Protein AF-A0A7C9DCI0-F1 (afdb_monomer_lite)

Organism: Opuntia streptacantha (NCBI:txid393608)

Structure (mmCIF, N/CA/C/O backbone):
data_AF-A0A7C9DCI0-F1
#
_entry.id   AF-A0A7C9DCI0-F1
#
loop_
_atom_site.group_PDB
_atom_site.id
_atom_site.type_symbol
_atom_site.label_atom_id
_atom_site.label_alt_id
_atom_site.label_comp_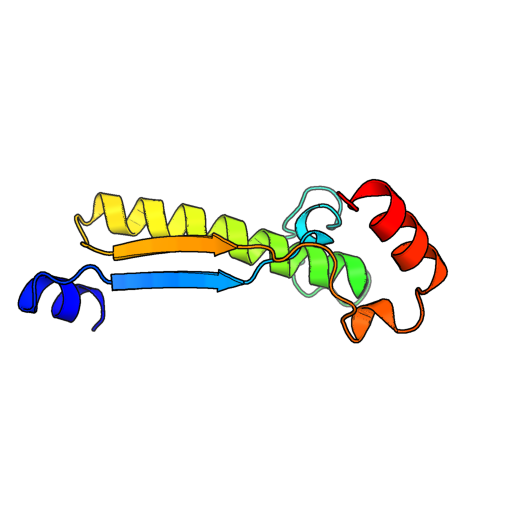id
_atom_site.label_asym_id
_atom_site.label_entity_id
_atom_site.label_seq_id
_atom_site.pdbx_PDB_ins_code
_atom_site.Cartn_x
_atom_site.Cartn_y
_atom_site.Cartn_z
_atom_site.occupancy
_atom_site.B_iso_or_equiv
_atom_site.auth_seq_id
_atom_site.auth_comp_id
_atom_site.auth_asym_id
_atom_site.auth_atom_id
_atom_site.pdbx_PDB_model_num
ATOM 1 N N . LYS A 1 1 ? -7.239 -7.821 18.158 1.00 87.50 1 LYS A N 1
ATOM 2 C CA . LYS A 1 1 ? -6.902 -6.516 18.783 1.00 87.50 1 LYS A CA 1
ATOM 3 C C . LYS A 1 1 ? -7.620 -5.327 18.138 1.00 87.50 1 LYS A C 1
ATOM 5 O O . LYS A 1 1 ? -8.660 -4.974 18.658 1.00 87.50 1 LYS A O 1
ATOM 10 N N . MET A 1 2 ? -7.189 -4.741 17.005 1.00 96.19 2 MET A N 1
ATOM 11 C CA . MET A 1 2 ? -7.826 -3.497 16.493 1.00 96.19 2 MET A CA 1
ATOM 12 C C . MET A 1 2 ? -9.346 -3.620 16.250 1.00 96.19 2 MET A C 1
ATOM 14 O O . MET A 1 2 ? -10.095 -2.750 16.678 1.00 96.19 2 MET A O 1
ATOM 18 N N . LYS A 1 3 ? -9.810 -4.728 15.648 1.00 96.81 3 LYS A N 1
ATOM 19 C CA . LYS A 1 3 ? -11.249 -5.007 15.454 1.00 96.81 3 LYS A CA 1
ATOM 20 C C . LYS A 1 3 ? -12.031 -5.085 16.770 1.00 96.81 3 LYS A C 1
ATOM 22 O O . LYS A 1 3 ? -13.127 -4.549 16.864 1.00 96.81 3 LYS A O 1
ATOM 27 N N . GLU A 1 4 ? -11.466 -5.746 17.778 1.00 97.50 4 GLU A N 1
ATOM 28 C CA . GLU A 1 4 ? -12.093 -5.889 19.099 1.00 97.50 4 GLU A CA 1
ATOM 29 C C . GLU A 1 4 ? -12.162 -4.541 19.812 1.00 97.50 4 GLU A C 1
ATOM 31 O O . GLU A 1 4 ? -13.210 -4.191 20.336 1.00 97.50 4 GLU A O 1
ATOM 36 N N . THR A 1 5 ? -11.075 -3.764 19.777 1.00 97.75 5 THR A N 1
ATOM 37 C CA . THR A 1 5 ? -11.026 -2.426 20.373 1.00 97.75 5 THR A CA 1
ATOM 38 C C . THR A 1 5 ? -12.050 -1.503 19.725 1.00 97.75 5 THR A C 1
ATOM 40 O O . THR A 1 5 ? -12.849 -0.918 20.444 1.00 97.75 5 THR A 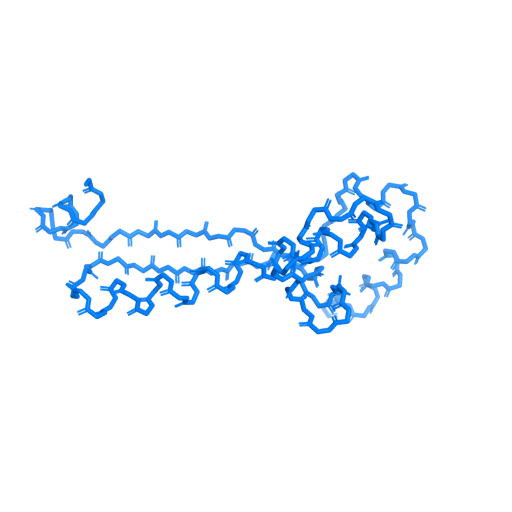O 1
ATOM 43 N N . ALA A 1 6 ? -12.091 -1.431 18.390 1.00 97.94 6 ALA A N 1
ATOM 44 C CA . ALA A 1 6 ? -13.055 -0.592 17.675 1.00 97.94 6 ALA A CA 1
ATOM 45 C C . ALA A 1 6 ? -14.511 -0.993 17.969 1.00 97.94 6 ALA A C 1
ATOM 47 O O . ALA A 1 6 ? -15.385 -0.137 18.090 1.00 97.94 6 ALA A O 1
ATOM 48 N N . LYS A 1 7 ? -14.775 -2.298 18.135 1.00 97.31 7 LYS A N 1
ATOM 49 C CA . LYS A 1 7 ? -16.093 -2.807 18.535 1.00 97.31 7 LYS A CA 1
ATOM 50 C C . LYS A 1 7 ? -16.441 -2.450 19.984 1.00 97.31 7 LYS A C 1
ATOM 52 O O . LYS A 1 7 ? -17.577 -2.079 20.248 1.00 97.31 7 LYS A O 1
ATOM 57 N N . ALA A 1 8 ? -15.494 -2.585 20.911 1.00 98.06 8 ALA A N 1
ATOM 58 C CA . ALA A 1 8 ? -15.723 -2.359 22.337 1.00 98.06 8 ALA A CA 1
ATOM 59 C C . ALA A 1 8 ? -15.880 -0.873 22.688 1.00 98.06 8 ALA A C 1
ATOM 61 O O . ALA A 1 8 ? -16.661 -0.539 23.572 1.00 98.06 8 ALA A O 1
ATOM 62 N N . THR A 1 9 ? -15.147 0.015 22.012 1.00 97.81 9 THR A N 1
ATOM 63 C CA . THR A 1 9 ? -15.166 1.457 22.302 1.00 97.81 9 THR A CA 1
ATOM 64 C C . THR A 1 9 ? -16.132 2.244 21.419 1.00 97.81 9 THR A C 1
ATOM 66 O O . THR A 1 9 ? -16.441 3.387 21.740 1.00 97.81 9 THR A O 1
ATOM 69 N N . GLY A 1 10 ? -16.565 1.685 20.284 1.00 96.88 10 GLY A N 1
ATOM 70 C CA . GLY A 1 10 ? -17.327 2.409 19.260 1.00 96.88 10 GLY A CA 1
ATOM 71 C C . GLY A 1 10 ? -16.497 3.419 18.452 1.00 96.88 10 GLY A C 1
ATOM 72 O O . GLY A 1 10 ? -17.028 4.058 17.547 1.00 96.88 10 GLY A O 1
ATOM 73 N N . ILE A 1 11 ? -15.197 3.555 18.736 1.00 97.94 11 ILE A N 1
ATOM 74 C CA . ILE A 1 11 ? -14.291 4.475 18.038 1.00 97.94 11 ILE A CA 1
ATOM 75 C C . ILE A 1 11 ? -13.731 3.786 16.787 1.00 97.94 11 ILE A C 1
ATOM 77 O O . ILE A 1 11 ? -13.221 2.668 16.861 1.00 97.94 11 ILE A O 1
ATOM 81 N N . GLU A 1 12 ? -13.791 4.465 15.640 1.00 97.88 12 GLU A N 1
ATOM 82 C CA . GLU A 1 12 ? -13.249 3.958 14.373 1.00 97.88 12 GLU A CA 1
ATOM 83 C C . GLU A 1 12 ? -11.721 3.789 14.437 1.00 97.88 12 GLU A C 1
ATOM 85 O O . GLU A 1 12 ? -10.982 4.726 14.751 1.00 97.88 12 GLU A O 1
ATOM 90 N N . GLY A 1 13 ? -11.232 2.596 14.090 1.00 98.12 13 GLY A N 1
ATOM 91 C CA . GLY A 1 13 ? -9.804 2.355 13.892 1.00 98.12 13 GLY A CA 1
ATOM 92 C C . GLY A 1 13 ? -9.328 2.859 12.528 1.00 98.12 13 GLY A C 1
ATOM 93 O O . GLY A 1 13 ? -10.049 2.767 11.540 1.00 98.12 13 GLY A O 1
ATOM 94 N N . ARG A 1 14 ? -8.087 3.346 12.432 1.00 98.12 14 ARG A N 1
ATOM 95 C CA . ARG A 1 14 ? -7.516 3.802 11.153 1.00 98.12 14 ARG A CA 1
ATOM 96 C C . ARG A 1 14 ? -6.164 3.167 10.887 1.00 98.12 14 ARG A C 1
ATOM 98 O O . ARG A 1 14 ? -5.292 3.162 11.752 1.00 98.12 14 ARG A O 1
ATOM 105 N N . ILE A 1 15 ? -5.985 2.670 9.669 1.00 98.38 15 ILE A N 1
ATOM 106 C CA . ILE A 1 15 ? -4.711 2.171 9.152 1.00 98.38 15 ILE A CA 1
ATOM 107 C C . ILE A 1 15 ? -4.299 3.063 7.981 1.00 98.38 15 ILE A C 1
ATOM 109 O O . ILE A 1 15 ? -5.067 3.261 7.038 1.00 98.38 15 ILE A O 1
ATOM 113 N N . VAL A 1 16 ? -3.079 3.598 8.034 1.00 98.12 16 VAL A N 1
ATOM 114 C CA . VAL A 1 16 ? -2.538 4.475 6.989 1.00 98.12 16 VAL A CA 1
ATOM 115 C C . VAL A 1 16 ? -1.239 3.891 6.450 1.00 98.12 16 VAL A C 1
ATOM 117 O O . VAL A 1 16 ? -0.237 3.808 7.157 1.00 98.12 16 VAL A O 1
ATOM 120 N N . ASN A 1 17 ? -1.253 3.520 5.173 1.00 98.25 17 ASN A N 1
ATOM 121 C CA . ASN A 1 17 ? -0.088 3.030 4.453 1.00 98.25 17 ASN A CA 1
ATOM 122 C C . ASN A 1 17 ? 0.615 4.180 3.720 1.00 98.25 17 ASN A C 1
ATOM 124 O O . ASN A 1 17 ? 0.036 4.826 2.847 1.00 98.25 17 ASN A O 1
ATOM 128 N N . LEU A 1 18 ? 1.898 4.396 4.008 1.00 95.75 18 LEU A N 1
ATOM 129 C CA . LEU A 1 18 ? 2.688 5.420 3.324 1.00 95.75 18 LEU A CA 1
ATOM 130 C C . LEU A 1 18 ? 3.237 4.908 1.981 1.00 95.75 18 LEU A C 1
ATOM 132 O O . LEU A 1 18 ? 4.202 4.136 1.918 1.00 95.75 18 LEU A O 1
ATOM 136 N N . SER A 1 19 ? 2.638 5.370 0.889 1.00 94.62 19 SER A N 1
ATOM 137 C CA . SER A 1 19 ? 3.096 5.169 -0.485 1.00 94.62 19 SER A CA 1
ATOM 138 C C . SER A 1 19 ? 4.011 6.323 -0.953 1.00 94.62 19 SER A C 1
ATOM 140 O O . SER A 1 19 ? 4.630 7.017 -0.149 1.00 94.62 19 SER A O 1
ATOM 142 N N . SER A 1 20 ? 4.216 6.452 -2.261 1.00 90.75 20 SER A N 1
ATOM 143 C CA . SER A 1 20 ? 5.051 7.454 -2.932 1.00 90.75 20 SER A CA 1
ATOM 144 C C . SER A 1 20 ? 4.627 7.541 -4.394 1.00 90.75 20 SER A C 1
ATOM 146 O O . SER A 1 20 ? 4.167 6.541 -4.940 1.00 90.75 20 SER A O 1
ATOM 148 N N . ILE A 1 21 ? 4.864 8.671 -5.065 1.00 88.88 21 ILE A N 1
ATOM 149 C CA . ILE A 1 21 ? 4.694 8.797 -6.524 1.00 88.88 21 ILE A CA 1
ATOM 150 C C . ILE A 1 21 ? 5.506 7.751 -7.316 1.00 88.88 21 ILE A C 1
ATOM 152 O O . ILE A 1 21 ? 5.150 7.383 -8.432 1.00 88.88 21 ILE A O 1
ATOM 156 N N . ALA A 1 22 ? 6.554 7.187 -6.704 1.00 89.38 22 ALA A N 1
ATO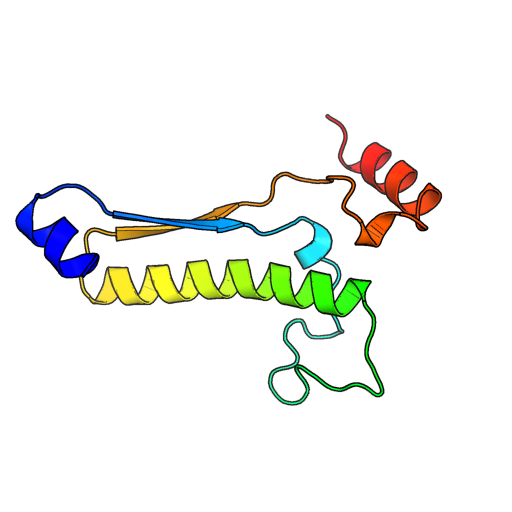M 157 C CA . ALA A 1 22 ? 7.322 6.081 -7.264 1.00 89.38 22 ALA A CA 1
ATOM 158 C C . ALA A 1 22 ? 6.475 4.836 -7.594 1.00 89.38 22 ALA A C 1
ATOM 160 O O . ALA A 1 22 ? 6.921 4.017 -8.389 1.00 89.38 22 ALA A O 1
ATOM 161 N N . HIS A 1 23 ? 5.260 4.690 -7.047 1.00 91.12 23 HIS A N 1
ATOM 162 C CA . HIS A 1 23 ? 4.351 3.592 -7.402 1.00 91.12 23 HIS A CA 1
ATOM 163 C C . HIS A 1 23 ? 3.978 3.548 -8.894 1.00 91.12 23 HIS A C 1
ATOM 165 O O . HIS A 1 23 ? 3.549 2.503 -9.367 1.00 91.12 23 HIS A O 1
ATOM 171 N N . LEU A 1 24 ? 4.154 4.654 -9.629 1.00 89.31 24 LEU A N 1
ATOM 172 C CA . LEU A 1 24 ? 3.979 4.716 -11.085 1.00 89.31 24 LEU A CA 1
ATOM 173 C C . LEU A 1 24 ? 5.178 4.139 -11.860 1.00 89.31 24 LEU A C 1
ATOM 175 O O . LEU A 1 24 ? 5.077 3.865 -13.050 1.00 89.31 24 LEU A O 1
ATOM 179 N N . HIS A 1 25 ? 6.319 3.950 -11.195 1.00 90.50 25 HIS A N 1
ATOM 180 C CA . HIS A 1 25 ? 7.585 3.528 -11.792 1.00 90.50 25 HIS A CA 1
ATOM 181 C C . HIS A 1 25 ? 7.985 2.142 -11.274 1.00 90.50 25 HIS A C 1
ATOM 183 O O . HIS A 1 25 ? 8.911 1.991 -10.475 1.00 90.50 25 HIS A O 1
ATOM 189 N N . THR A 1 26 ? 7.265 1.113 -11.716 1.00 93.12 26 THR A N 1
ATOM 190 C CA . THR A 1 26 ? 7.508 -0.284 -11.325 1.00 93.12 26 THR A CA 1
ATOM 191 C C . THR A 1 26 ? 8.199 -1.080 -12.432 1.00 93.12 26 THR A C 1
ATOM 193 O O . THR A 1 26 ? 8.558 -0.560 -13.489 1.00 93.12 26 THR A O 1
ATOM 196 N N . TYR A 1 27 ? 8.385 -2.380 -12.206 1.00 94.75 27 TYR A N 1
ATOM 197 C CA . TYR A 1 27 ? 8.632 -3.312 -13.302 1.00 94.75 27 TYR A CA 1
ATOM 198 C C . TYR A 1 27 ? 7.432 -3.363 -14.258 1.00 94.75 27 TYR A C 1
ATOM 200 O O . TYR A 1 27 ? 6.309 -3.010 -13.881 1.00 94.75 27 TYR A O 1
ATOM 208 N N . ASN A 1 28 ? 7.668 -3.831 -15.486 1.00 90.69 28 ASN A N 1
ATOM 209 C CA . ASN A 1 28 ? 6.598 -4.073 -16.452 1.00 90.69 28 ASN A CA 1
ATOM 210 C C . ASN A 1 28 ? 5.582 -5.053 -15.848 1.00 90.69 28 ASN A C 1
ATOM 212 O O . ASN A 1 28 ? 5.971 -6.084 -15.299 1.00 90.69 28 ASN A O 1
ATOM 216 N N . GLY A 1 29 ? 4.296 -4.711 -15.924 1.00 90.19 29 GLY A N 1
ATOM 217 C CA . GLY A 1 29 ? 3.220 -5.502 -15.318 1.00 90.19 29 GLY A CA 1
ATOM 218 C C . GLY A 1 29 ? 2.983 -5.253 -13.822 1.00 90.19 29 GLY A C 1
ATOM 219 O O . GLY A 1 29 ? 2.139 -5.919 -13.230 1.00 90.19 29 GLY A O 1
ATOM 220 N N . GLY A 1 30 ? 3.672 -4.294 -13.192 1.00 94.00 30 GLY A N 1
ATOM 221 C CA . GLY A 1 30 ? 3.404 -3.914 -11.803 1.00 94.00 30 GLY A CA 1
ATOM 222 C C . GLY A 1 30 ? 4.095 -4.826 -10.791 1.00 94.00 30 GLY A C 1
ATOM 223 O O . GLY A 1 30 ? 5.319 -4.792 -10.647 1.00 94.00 30 GLY A O 1
ATOM 224 N N . ILE A 1 31 ? 3.302 -5.607 -10.049 1.00 96.50 31 ILE A N 1
ATOM 225 C CA . ILE A 1 31 ? 3.803 -6.518 -9.013 1.00 96.50 31 ILE A CA 1
ATOM 226 C C . ILE A 1 31 ? 4.292 -7.824 -9.644 1.00 96.50 31 ILE A C 1
ATOM 228 O O . ILE A 1 31 ? 3.513 -8.605 -10.189 1.00 96.50 31 ILE A O 1
ATOM 232 N N . ARG A 1 32 ? 5.583 -8.121 -9.489 1.00 95.62 32 ARG A N 1
ATOM 233 C CA . ARG A 1 32 ? 6.182 -9.394 -9.909 1.00 95.62 32 ARG A CA 1
ATOM 234 C C . ARG A 1 32 ? 5.968 -10.487 -8.860 1.00 95.62 32 ARG A C 1
ATOM 236 O O . ARG A 1 32 ? 6.918 -10.884 -8.196 1.00 95.62 32 ARG A O 1
ATOM 243 N N . PHE A 1 33 ? 4.745 -10.997 -8.712 1.00 94.62 33 PHE A N 1
ATOM 244 C CA . PHE A 1 33 ? 4.407 -11.982 -7.666 1.00 94.62 33 PHE A CA 1
ATOM 245 C C . PHE A 1 33 ? 5.324 -13.217 -7.636 1.00 94.62 33 PHE A C 1
ATOM 247 O O . PHE A 1 33 ? 5.737 -13.638 -6.561 1.00 94.62 33 PHE A O 1
ATOM 254 N N . TYR A 1 34 ? 5.696 -13.754 -8.800 1.00 94.62 34 TYR A N 1
ATOM 255 C CA . TYR A 1 34 ? 6.550 -14.945 -8.894 1.00 94.62 34 TYR A CA 1
ATOM 256 C C . TYR A 1 34 ? 8.046 -14.652 -8.720 1.00 94.62 34 TYR A C 1
ATOM 258 O O . TYR A 1 34 ? 8.810 -15.547 -8.389 1.00 94.62 34 TYR A O 1
ATOM 266 N N . ASN A 1 35 ? 8.459 -13.396 -8.916 1.00 92.50 35 ASN A N 1
ATOM 267 C CA . ASN A 1 35 ? 9.864 -12.986 -8.985 1.00 92.50 35 ASN A CA 1
ATOM 268 C C . ASN A 1 35 ? 10.131 -11.755 -8.102 1.00 92.50 35 ASN A C 1
ATOM 270 O O . ASN A 1 35 ? 10.885 -10.858 -8.481 1.00 92.50 35 ASN A O 1
ATOM 274 N N . ILE A 1 36 ? 9.469 -11.674 -6.942 1.00 91.06 36 ILE A N 1
ATOM 275 C CA . ILE A 1 36 ? 9.390 -10.441 -6.141 1.00 91.06 36 ILE A CA 1
ATOM 276 C C . ILE A 1 36 ? 10.758 -9.968 -5.620 1.00 91.06 36 ILE A C 1
ATOM 278 O O . ILE A 1 36 ? 10.974 -8.765 -5.497 1.00 91.06 36 ILE A O 1
ATOM 282 N N . ASN A 1 37 ? 11.677 -10.913 -5.386 1.00 90.00 37 ASN A N 1
ATOM 283 C CA . ASN A 1 37 ? 13.028 -10.699 -4.853 1.00 90.00 37 ASN A CA 1
ATOM 284 C C . ASN A 1 37 ? 14.125 -11.218 -5.801 1.00 90.00 37 ASN A C 1
ATOM 286 O O . ASN A 1 37 ? 15.204 -11.610 -5.354 1.00 90.00 37 ASN A O 1
ATOM 290 N N . ASP A 1 38 ? 13.847 -11.271 -7.105 1.00 93.25 38 ASP A N 1
ATOM 291 C CA . ASP A 1 38 ? 14.834 -11.696 -8.096 1.00 93.25 38 ASP A CA 1
ATOM 292 C C . ASP A 1 38 ? 16.025 -10.722 -8.135 1.00 93.25 38 ASP A C 1
ATOM 294 O O . ASP A 1 38 ? 15.892 -9.555 -8.514 1.00 93.25 38 ASP A O 1
ATOM 298 N N . LYS A 1 39 ? 17.200 -11.220 -7.735 1.00 92.81 39 LYS A N 1
ATOM 299 C CA . LYS A 1 39 ? 18.441 -10.441 -7.669 1.00 92.81 39 LYS A CA 1
ATOM 300 C C . LYS A 1 39 ? 19.014 -10.132 -9.051 1.00 92.81 39 LYS A C 1
ATOM 302 O O . LYS A 1 39 ? 19.650 -9.096 -9.206 1.00 92.81 39 LYS A O 1
ATOM 307 N N . ALA A 1 40 ? 18.796 -10.999 -10.042 1.00 93.00 40 ALA A N 1
ATOM 308 C CA . ALA A 1 40 ? 19.399 -10.858 -11.367 1.00 93.00 40 ALA A CA 1
ATOM 309 C C . ALA A 1 40 ? 18.794 -9.691 -12.162 1.00 93.00 40 ALA A C 1
ATOM 311 O O . ALA A 1 40 ? 19.467 -9.071 -12.978 1.00 93.00 40 ALA A O 1
ATOM 312 N N . SER A 1 41 ? 17.528 -9.367 -11.900 1.00 90.06 41 SER A N 1
ATOM 313 C CA . SER A 1 41 ? 16.802 -8.276 -12.560 1.00 90.06 41 SER A CA 1
ATOM 314 C C . SER A 1 41 ? 16.496 -7.105 -11.622 1.00 90.06 41 SER A C 1
ATOM 316 O O . SER A 1 41 ? 15.627 -6.279 -11.916 1.00 90.06 41 SER A O 1
ATOM 318 N N . TYR A 1 42 ? 17.190 -7.033 -10.483 1.00 93.31 42 TYR A N 1
ATOM 319 C CA . TYR A 1 42 ? 16.962 -6.007 -9.478 1.00 93.31 42 TYR A CA 1
ATOM 320 C C . TYR A 1 42 ? 17.317 -4.615 -10.009 1.00 93.31 42 TYR A C 1
ATOM 322 O O . TYR A 1 42 ? 18.433 -4.347 -10.449 1.00 93.31 42 TYR A O 1
ATOM 330 N N . SER A 1 43 ? 16.362 -3.700 -9.897 1.00 91.62 43 SER A N 1
ATOM 331 C CA . SER A 1 43 ? 16.586 -2.264 -9.997 1.00 91.62 43 SER A CA 1
ATOM 332 C C . SER A 1 43 ? 16.058 -1.624 -8.724 1.00 91.62 43 SER A C 1
ATOM 334 O O . SER A 1 43 ? 14.883 -1.774 -8.399 1.00 91.62 43 SER A O 1
ATOM 336 N N . ASP A 1 44 ? 16.913 -0.884 -8.029 1.00 89.88 44 ASP A N 1
ATOM 337 C CA . ASP A 1 44 ? 16.591 -0.139 -6.810 1.00 89.88 44 ASP A CA 1
ATOM 338 C C . ASP A 1 44 ? 15.333 0.735 -6.958 1.00 89.88 44 ASP A C 1
ATOM 340 O O . ASP A 1 44 ? 14.406 0.643 -6.151 1.00 89.88 44 ASP A O 1
ATOM 344 N N . LYS A 1 45 ? 15.246 1.517 -8.039 1.00 88.19 45 LYS A N 1
ATOM 345 C CA . LYS A 1 45 ? 14.109 2.399 -8.328 1.00 88.19 45 LYS A CA 1
ATOM 346 C C . LYS A 1 45 ? 12.832 1.612 -8.603 1.00 88.19 45 LYS A C 1
ATOM 348 O O . LYS A 1 45 ? 11.794 1.927 -8.026 1.00 88.19 45 LYS A O 1
ATOM 353 N N . LYS A 1 46 ? 12.900 0.570 -9.444 1.00 92.62 46 LYS A N 1
ATOM 354 C CA . LYS A 1 46 ? 11.724 -0.249 -9.793 1.00 92.62 46 LYS A CA 1
ATOM 355 C C . LYS A 1 46 ? 11.246 -1.097 -8.618 1.00 92.62 46 LYS A C 1
ATOM 357 O O . LYS A 1 46 ? 10.042 -1.232 -8.419 1.00 92.62 46 LYS A O 1
ATOM 362 N N . ALA A 1 47 ? 12.166 -1.641 -7.824 1.00 93.62 47 ALA A N 1
ATOM 363 C CA . ALA A 1 47 ? 11.855 -2.382 -6.607 1.00 93.62 47 ALA A CA 1
ATOM 364 C C . ALA A 1 47 ? 11.195 -1.473 -5.563 1.00 93.62 47 ALA A C 1
ATOM 366 O O . ALA A 1 47 ? 10.169 -1.837 -4.985 1.00 93.62 47 ALA A O 1
ATOM 367 N N . TYR A 1 48 ? 11.717 -0.256 -5.384 1.00 92.69 48 TYR A N 1
ATOM 368 C CA . TYR A 1 48 ? 11.081 0.748 -4.540 1.00 92.69 48 TYR A CA 1
ATOM 369 C C . TYR A 1 48 ? 9.683 1.113 -5.048 1.00 92.69 48 TYR A C 1
ATOM 371 O O . TYR A 1 48 ? 8.727 1.046 -4.275 1.00 92.69 48 TYR A O 1
ATOM 379 N N . GLY A 1 49 ? 9.527 1.414 -6.340 1.00 93.19 49 GLY A N 1
ATOM 380 C CA . GLY A 1 49 ? 8.222 1.682 -6.941 1.00 93.19 49 GLY A CA 1
ATOM 381 C C . GLY A 1 49 ? 7.234 0.534 -6.733 1.00 93.19 49 GLY A C 1
ATOM 382 O O . GLY A 1 49 ? 6.115 0.758 -6.277 1.00 93.19 49 GLY A O 1
ATOM 383 N N . GLN A 1 50 ? 7.671 -0.712 -6.942 1.00 96.12 50 GLN A N 1
ATOM 384 C CA . GLN A 1 50 ? 6.869 -1.911 -6.684 1.00 96.12 50 GLN A CA 1
ATOM 385 C C . GLN A 1 50 ? 6.418 -1.995 -5.217 1.00 96.12 50 GLN A C 1
ATOM 387 O O . GLN A 1 50 ? 5.251 -2.278 -4.958 1.00 96.12 50 GLN A O 1
ATOM 392 N N . SER A 1 51 ? 7.297 -1.700 -4.250 1.00 95.56 51 SER A N 1
A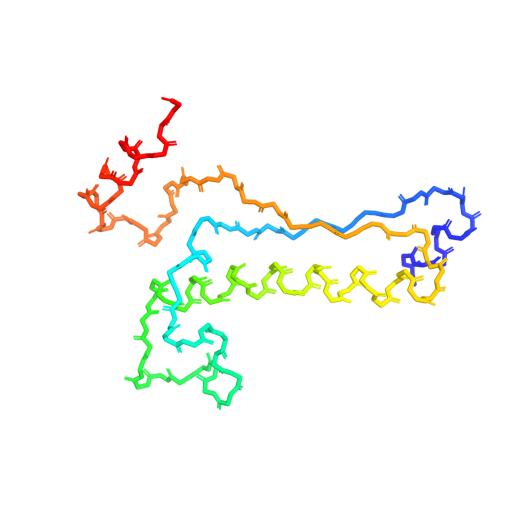TOM 393 C CA . SER A 1 51 ? 6.923 -1.668 -2.824 1.00 95.56 51 SER A CA 1
ATOM 394 C C . SER A 1 51 ? 5.853 -0.611 -2.519 1.00 95.56 51 SER A C 1
ATOM 396 O O . SER A 1 51 ? 4.952 -0.828 -1.710 1.00 95.56 51 SER A O 1
ATOM 398 N N . LYS A 1 52 ? 5.905 0.534 -3.209 1.00 95.94 52 LYS A N 1
ATOM 399 C CA . LYS A 1 52 ? 4.960 1.640 -3.024 1.00 95.94 52 LYS A CA 1
ATOM 400 C C . LYS A 1 52 ? 3.622 1.365 -3.704 1.00 95.94 52 LYS A C 1
ATOM 402 O O . LYS A 1 52 ? 2.585 1.706 -3.133 1.00 95.94 52 LYS A O 1
ATOM 407 N N . LEU A 1 53 ? 3.630 0.661 -4.834 1.00 96.19 53 LEU A N 1
ATOM 408 C CA . LEU A 1 53 ? 2.429 0.083 -5.434 1.00 96.19 53 LEU A CA 1
ATOM 409 C C . LEU A 1 53 ? 1.799 -0.970 -4.511 1.00 96.19 53 LEU A C 1
ATOM 411 O O . LEU A 1 53 ? 0.591 -0.940 -4.280 1.00 96.19 53 LEU A O 1
ATOM 415 N N . ALA A 1 54 ? 2.608 -1.847 -3.914 1.00 97.62 54 ALA A N 1
ATOM 416 C CA . ALA A 1 54 ? 2.127 -2.860 -2.977 1.00 97.62 54 ALA A CA 1
ATOM 417 C C . ALA A 1 54 ? 1.420 -2.236 -1.762 1.00 97.62 54 ALA A C 1
ATOM 419 O O . ALA A 1 54 ? 0.372 -2.730 -1.358 1.00 97.62 54 ALA A O 1
ATOM 420 N N . ASN A 1 55 ? 1.912 -1.110 -1.235 1.00 98.19 55 ASN A N 1
ATOM 421 C CA . ASN A 1 55 ? 1.239 -0.386 -0.150 1.00 98.19 55 ASN A CA 1
ATOM 422 C C . ASN A 1 55 ? -0.182 0.076 -0.518 1.00 98.19 55 ASN A C 1
ATOM 424 O O . ASN A 1 55 ? -1.068 0.011 0.339 1.00 98.19 55 ASN A O 1
ATOM 428 N N . ILE A 1 56 ? -0.401 0.516 -1.765 1.00 98.00 56 ILE A N 1
ATOM 429 C CA . ILE A 1 56 ? -1.717 0.942 -2.275 1.00 98.00 56 ILE A CA 1
ATOM 430 C C . ILE A 1 56 ? -2.637 -0.271 -2.425 1.00 98.00 56 ILE A C 1
ATOM 432 O O . ILE A 1 56 ? -3.746 -0.280 -1.893 1.00 98.00 56 ILE A O 1
ATOM 436 N N . LEU A 1 57 ? -2.159 -1.323 -3.095 1.00 98.12 57 LEU A N 1
ATOM 437 C CA . LEU A 1 57 ? -2.933 -2.548 -3.308 1.00 98.12 57 LEU A CA 1
ATOM 438 C C . LEU A 1 57 ? -3.311 -3.217 -1.982 1.00 98.12 57 LEU A C 1
ATOM 440 O O . LEU A 1 57 ? -4.449 -3.650 -1.810 1.00 98.12 57 LEU A O 1
ATOM 444 N N . HIS A 1 58 ? -2.384 -3.238 -1.023 1.00 98.50 58 HIS A N 1
ATOM 445 C CA . HIS A 1 58 ? -2.630 -3.738 0.323 1.00 98.50 58 HIS A CA 1
ATOM 446 C C . HIS A 1 58 ? -3.714 -2.930 1.039 1.00 98.50 58 HIS A C 1
ATOM 448 O O . HIS A 1 58 ? -4.609 -3.521 1.635 1.00 98.50 58 HIS A O 1
ATOM 454 N N . ALA A 1 59 ? -3.665 -1.594 0.976 1.00 98.69 59 ALA A N 1
ATOM 455 C CA . ALA A 1 59 ? -4.683 -0.753 1.599 1.00 98.69 59 ALA A CA 1
ATOM 456 C C . ALA A 1 59 ? -6.077 -1.016 1.006 1.00 98.69 59 ALA A C 1
ATOM 458 O O . ALA A 1 59 ? -7.032 -1.217 1.756 1.00 98.69 59 ALA A O 1
ATOM 459 N N . ASN A 1 60 ? -6.173 -1.100 -0.324 1.00 98.56 60 ASN A N 1
ATOM 460 C CA . ASN A 1 60 ? -7.427 -1.370 -1.030 1.00 98.56 60 ASN A CA 1
ATOM 461 C C . ASN A 1 60 ? -8.011 -2.740 -0.662 1.00 98.56 60 ASN A C 1
ATOM 463 O O . ASN A 1 60 ? -9.185 -2.848 -0.304 1.00 98.56 60 ASN A O 1
ATOM 467 N N . GLU A 1 61 ? -7.192 -3.790 -0.722 1.00 98.62 61 GLU A N 1
ATOM 468 C CA . GLU A 1 61 ? -7.643 -5.151 -0.435 1.00 98.62 61 GLU A CA 1
ATOM 469 C C . GLU A 1 61 ? -7.977 -5.342 1.050 1.00 98.62 61 GLU A C 1
ATOM 471 O O . GLU A 1 61 ? -8.981 -5.976 1.381 1.00 98.62 61 GLU A O 1
ATOM 476 N N . LEU A 1 62 ? -7.191 -4.757 1.959 1.00 98.62 62 LEU A N 1
ATOM 477 C CA . LEU A 1 62 ? -7.482 -4.809 3.389 1.00 98.62 62 LEU A CA 1
ATOM 478 C C . LEU A 1 62 ? -8.771 -4.047 3.723 1.00 98.62 62 LEU A C 1
ATOM 480 O O . LEU A 1 62 ? -9.602 -4.577 4.458 1.00 98.62 62 LEU A O 1
ATOM 484 N N . SER A 1 63 ? -8.977 -2.862 3.137 1.00 98.56 63 SER A N 1
ATOM 485 C CA . SER A 1 63 ? -10.226 -2.098 3.260 1.00 98.56 63 SER A CA 1
ATOM 486 C C . SER A 1 63 ? -11.431 -2.931 2.816 1.00 98.56 63 SER A C 1
ATOM 488 O O . SER A 1 63 ? -12.406 -3.081 3.555 1.00 98.56 63 SER A O 1
ATOM 490 N N . ARG A 1 64 ? -11.333 -3.579 1.646 1.00 98.69 64 ARG A N 1
ATOM 491 C CA . ARG A 1 64 ? -12.385 -4.456 1.114 1.00 98.69 64 ARG A CA 1
ATOM 492 C C . ARG A 1 64 ? -12.708 -5.616 2.061 1.00 98.69 64 ARG A C 1
ATOM 494 O O . ARG A 1 64 ? -13.884 -5.912 2.280 1.00 98.69 64 ARG A O 1
ATOM 501 N N . ARG A 1 65 ? -11.690 -6.277 2.625 1.00 98.62 65 ARG A N 1
ATOM 502 C CA . ARG A 1 65 ? -11.871 -7.388 3.578 1.00 98.62 65 ARG A CA 1
ATOM 503 C C . ARG A 1 65 ? -12.511 -6.926 4.882 1.00 98.62 65 ARG A C 1
ATOM 505 O O . ARG A 1 65 ? -13.502 -7.513 5.301 1.00 98.62 65 ARG A O 1
ATOM 512 N N . LEU A 1 66 ? -12.007 -5.848 5.479 1.00 98.25 66 LEU A N 1
ATOM 513 C CA . LEU A 1 66 ? -12.533 -5.312 6.738 1.00 98.25 66 LEU A CA 1
ATOM 514 C C . LEU A 1 66 ? -13.977 -4.823 6.594 1.00 98.25 66 LEU A C 1
ATOM 516 O O . LEU A 1 66 ? -14.800 -5.099 7.465 1.00 98.25 66 LEU A O 1
ATOM 520 N N . LYS A 1 67 ? -14.317 -4.204 5.456 1.00 97.44 67 LYS A N 1
ATOM 521 C CA . LYS A 1 67 ? -15.700 -3.843 5.128 1.00 97.44 67 LYS A CA 1
ATOM 522 C C . LYS A 1 67 ? -16.606 -5.073 5.035 1.00 97.44 67 LYS A C 1
ATOM 524 O O . LYS A 1 67 ? -17.704 -5.051 5.579 1.00 97.44 67 LYS A O 1
ATOM 529 N N . LYS A 1 68 ? -16.151 -6.155 4.387 1.00 98.25 68 LYS A N 1
ATOM 530 C CA . LYS A 1 68 ? -16.903 -7.423 4.310 1.00 98.25 68 LYS A CA 1
ATOM 531 C C . LYS A 1 68 ? -17.141 -8.043 5.693 1.00 98.25 68 LYS A C 1
ATOM 533 O O . LYS A 1 68 ? -18.162 -8.685 5.901 1.00 98.25 68 LYS A O 1
ATOM 538 N N . GLU A 1 69 ? -16.218 -7.843 6.627 1.00 96.94 69 GLU A N 1
ATOM 539 C CA . GLU A 1 69 ? -16.331 -8.304 8.016 1.00 96.94 69 GLU A CA 1
ATOM 540 C C . GLU A 1 69 ? -17.159 -7.366 8.915 1.00 96.94 69 GLU A C 1
ATOM 542 O O . GLU A 1 69 ? -17.348 -7.670 10.092 1.00 96.94 69 GLU A O 1
ATOM 547 N N . GLY A 1 70 ? -17.631 -6.222 8.402 1.00 97.06 70 GLY A N 1
ATOM 548 C CA . GLY A 1 70 ? -18.333 -5.214 9.202 1.00 97.06 70 GLY A CA 1
ATOM 549 C C . GLY A 1 70 ? -17.447 -4.550 10.262 1.00 97.06 70 GLY A C 1
ATOM 550 O O . GLY A 1 70 ? -17.949 -4.047 11.266 1.00 97.06 70 GLY A O 1
ATOM 551 N N . ALA A 1 71 ? -16.124 -4.571 10.083 1.00 97.81 71 ALA A N 1
ATOM 552 C CA . ALA A 1 71 ? -15.204 -3.944 11.019 1.00 97.81 71 ALA A CA 1
ATOM 553 C C . ALA A 1 71 ? -15.276 -2.412 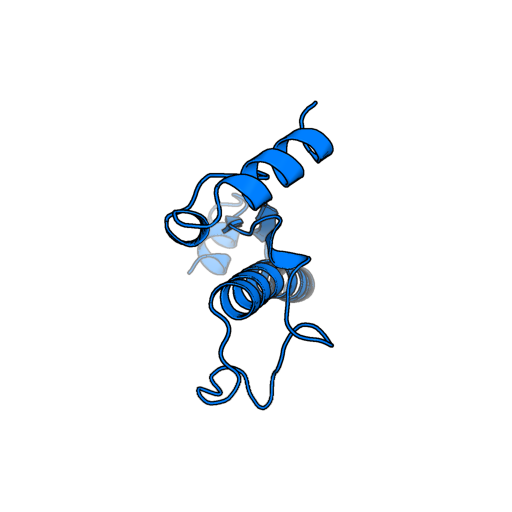10.905 1.00 97.81 71 ALA A C 1
ATOM 555 O O . ALA A 1 71 ? -15.163 -1.866 9.809 1.00 97.81 71 ALA A O 1
ATOM 556 N N . ASN A 1 72 ? -15.388 -1.719 12.044 1.00 97.94 72 ASN A N 1
ATOM 557 C CA . ASN A 1 72 ? -15.325 -0.255 12.130 1.00 97.94 72 ASN A CA 1
ATOM 558 C C . ASN A 1 72 ? -13.872 0.246 12.002 1.00 97.94 72 ASN A C 1
ATOM 560 O O . ASN A 1 72 ? -13.273 0.742 12.960 1.00 97.94 72 ASN A O 1
ATOM 564 N N . ILE A 1 73 ? -13.258 -0.017 10.845 1.00 98.50 73 ILE A N 1
ATOM 565 C CA . ILE A 1 73 ? -11.866 0.317 10.546 1.00 98.50 73 ILE A CA 1
ATOM 566 C C . ILE A 1 73 ? -11.763 0.854 9.120 1.00 98.50 73 ILE A C 1
ATOM 568 O O . ILE A 1 73 ? -12.188 0.190 8.174 1.00 98.50 73 ILE A O 1
ATOM 572 N N . THR A 1 74 ? -11.115 2.005 8.954 1.00 98.25 74 THR A N 1
ATOM 573 C CA . THR A 1 74 ? -10.748 2.547 7.642 1.00 98.25 74 THR A CA 1
ATOM 574 C C . THR A 1 74 ? -9.291 2.244 7.308 1.00 98.25 74 THR A C 1
ATOM 576 O O . THR A 1 74 ? -8.412 2.233 8.175 1.00 98.25 74 THR A O 1
ATOM 579 N N . VAL A 1 75 ? -9.016 1.985 6.028 1.00 98.56 75 VAL A N 1
ATOM 580 C CA . VAL A 1 75 ? -7.659 1.740 5.530 1.00 98.56 75 VAL A CA 1
ATOM 581 C C . VAL A 1 75 ? -7.417 2.604 4.309 1.00 98.56 75 VAL A C 1
ATOM 583 O O . VAL A 1 75 ? -8.150 2.509 3.328 1.00 98.56 75 VAL A O 1
ATOM 586 N N . ASN A 1 76 ? -6.381 3.434 4.376 1.00 98.00 76 ASN A N 1
ATOM 587 C CA . ASN A 1 76 ? -6.035 4.382 3.324 1.00 98.00 76 ASN A CA 1
ATOM 588 C C . ASN A 1 76 ? -4.554 4.265 2.966 1.00 98.00 76 ASN A C 1
ATOM 590 O O . ASN A 1 76 ? -3.718 3.957 3.818 1.00 98.00 76 ASN A O 1
ATOM 594 N N . ALA A 1 77 ? -4.221 4.551 1.711 1.00 97.38 77 ALA A N 1
ATOM 595 C CA . ALA A 1 77 ? -2.847 4.766 1.281 1.00 97.38 77 ALA A CA 1
ATOM 596 C C . ALA A 1 77 ? -2.653 6.236 0.908 1.00 97.38 77 ALA A C 1
ATOM 598 O O . ALA A 1 77 ? -3.502 6.826 0.247 1.00 97.38 77 ALA A O 1
ATOM 599 N N . VAL A 1 78 ? -1.528 6.820 1.316 1.00 95.19 78 VAL A N 1
ATOM 600 C CA . VAL A 1 78 ? -1.187 8.220 1.034 1.00 95.19 78 VAL A CA 1
ATOM 601 C C . VAL A 1 78 ? 0.192 8.300 0.400 1.00 95.19 78 VAL A C 1
ATOM 603 O O . VAL A 1 78 ? 1.119 7.637 0.861 1.00 95.19 78 VAL A O 1
ATOM 606 N N . HIS A 1 79 ? 0.355 9.107 -0.646 1.00 88.81 79 HIS A N 1
ATOM 607 C CA . HIS A 1 79 ? 1.674 9.502 -1.126 1.00 88.81 79 HIS A CA 1
ATOM 608 C C . HIS A 1 79 ? 1.867 11.005 -0.896 1.00 88.81 79 HIS A C 1
ATOM 610 O O . HIS A 1 79 ? 1.015 11.793 -1.291 1.00 88.81 79 HIS A O 1
ATOM 616 N N . PRO A 1 80 ? 2.992 11.438 -0.316 1.00 84.50 80 PRO A N 1
ATOM 617 C CA . PRO A 1 80 ? 3.230 12.856 -0.053 1.00 84.50 80 PRO A CA 1
ATOM 618 C C . PRO A 1 80 ? 3.813 13.611 -1.267 1.00 84.50 80 PRO A C 1
ATOM 620 O O . PRO A 1 80 ? 4.293 14.728 -1.128 1.00 84.50 80 PRO A O 1
ATOM 623 N N . GLY A 1 81 ? 3.815 12.993 -2.455 1.00 71.25 81 GLY A N 1
ATOM 624 C CA . GLY A 1 81 ? 4.413 13.558 -3.667 1.00 71.25 81 GLY A CA 1
ATOM 625 C C . GLY A 1 81 ? 5.908 13.252 -3.780 1.00 71.25 81 GLY A C 1
ATOM 626 O O . GLY A 1 81 ? 6.363 12.179 -3.363 1.00 71.25 81 GLY A O 1
ATOM 627 N N . ILE A 1 82 ? 6.666 14.167 -4.389 1.00 67.31 82 ILE A N 1
ATOM 628 C CA . ILE A 1 82 ? 8.117 14.034 -4.555 1.00 67.31 82 ILE A CA 1
ATOM 629 C C . ILE A 1 82 ? 8.813 14.500 -3.281 1.00 67.31 82 ILE A C 1
ATOM 631 O O . ILE A 1 82 ? 8.881 15.692 -2.997 1.00 67.31 82 ILE A O 1
ATOM 635 N N . ILE A 1 83 ? 9.407 13.557 -2.556 1.00 66.94 83 ILE A N 1
ATOM 636 C CA . ILE A 1 83 ? 10.314 13.854 -1.447 1.00 66.94 83 ILE A CA 1
ATOM 637 C C . ILE A 1 83 ? 11.692 13.301 -1.796 1.00 66.94 83 ILE A C 1
ATOM 639 O O . ILE A 1 83 ? 11.814 12.190 -2.321 1.00 66.94 83 ILE A O 1
ATOM 643 N N . MET A 1 84 ? 12.738 14.072 -1.499 1.00 58.44 84 MET A N 1
ATOM 644 C CA . MET A 1 84 ? 14.121 13.648 -1.678 1.00 58.44 84 MET A CA 1
ATOM 645 C C . MET A 1 84 ? 14.473 12.551 -0.671 1.00 58.44 84 MET A C 1
ATOM 647 O O . MET A 1 84 ? 14.872 12.807 0.459 1.00 58.44 84 MET A O 1
ATOM 651 N N . THR A 1 85 ? 14.277 11.301 -1.081 1.00 61.78 85 THR A N 1
ATOM 652 C CA . THR A 1 85 ? 14.713 10.129 -0.318 1.00 61.78 85 THR A CA 1
ATOM 653 C C . THR A 1 85 ? 16.163 9.789 -0.661 1.00 61.78 85 THR A C 1
ATOM 655 O O . THR A 1 85 ? 16.658 10.154 -1.729 1.00 61.78 85 THR A O 1
ATOM 658 N N . ASN A 1 86 ? 16.845 9.035 0.208 1.00 61.25 86 ASN A N 1
ATOM 659 C CA . ASN A 1 86 ? 18.223 8.583 -0.036 1.00 61.25 86 ASN A CA 1
ATOM 660 C C . ASN A 1 86 ? 18.390 7.799 -1.357 1.00 61.25 86 ASN A C 1
ATOM 662 O O . ASN A 1 86 ? 19.483 7.786 -1.914 1.00 61.25 86 ASN A O 1
ATOM 666 N N . LEU A 1 87 ? 17.311 7.221 -1.903 1.00 62.12 87 LEU A N 1
ATOM 667 C CA . LEU A 1 87 ? 17.288 6.575 -3.225 1.00 62.12 87 LEU A CA 1
ATOM 668 C C . LEU A 1 87 ? 17.550 7.550 -4.384 1.00 62.12 87 LEU A C 1
ATOM 670 O O . LEU A 1 87 ? 18.064 7.155 -5.425 1.00 62.12 87 LEU A O 1
ATOM 674 N N . MET A 1 88 ? 17.222 8.834 -4.221 1.00 60.88 88 MET A N 1
ATOM 675 C CA . MET A 1 88 ? 17.402 9.850 -5.263 1.00 60.88 88 MET A CA 1
ATOM 676 C C . MET A 1 88 ? 18.723 10.623 -5.119 1.00 60.88 88 MET A C 1
ATOM 678 O O . MET A 1 88 ? 18.969 11.541 -5.902 1.00 60.88 88 MET A O 1
ATOM 682 N N . LYS A 1 89 ? 19.590 10.259 -4.158 1.00 61.94 89 LYS A N 1
ATOM 683 C CA . LYS A 1 89 ? 20.812 11.010 -3.803 1.00 61.94 89 LYS A CA 1
ATOM 684 C C . LYS A 1 89 ? 21.779 11.209 -4.982 1.00 61.94 89 LYS A C 1
ATOM 686 O O . LYS A 1 89 ? 22.491 12.204 -5.019 1.00 61.94 89 LYS A O 1
ATOM 691 N N . HIS A 1 90 ? 21.746 10.315 -5.975 1.00 63.62 90 HIS A N 1
ATOM 692 C CA . HIS A 1 90 ? 22.561 10.391 -7.199 1.00 63.62 90 HIS A CA 1
ATOM 693 C C . HIS A 1 90 ? 21.745 10.672 -8.475 1.00 63.62 90 HIS A C 1
ATOM 695 O O . HIS A 1 90 ? 22.249 10.535 -9.583 1.00 63.62 90 HIS A O 1
ATOM 701 N N . SER A 1 91 ? 20.465 11.036 -8.354 1.00 63.66 91 SER A N 1
ATOM 702 C CA . SER A 1 91 ? 19.553 11.286 -9.486 1.00 63.66 91 SER A CA 1
ATOM 703 C C . SER A 1 91 ? 19.024 12.724 -9.489 1.00 63.66 91 SER A C 1
ATOM 705 O O . SER A 1 91 ? 17.846 12.964 -9.750 1.00 63.66 91 SER A O 1
ATOM 707 N N . TYR A 1 92 ? 19.908 13.683 -9.203 1.00 61.50 92 TYR A N 1
ATOM 708 C CA . TYR A 1 92 ? 19.579 15.101 -9.023 1.00 61.50 92 TYR A CA 1
ATOM 709 C C . TYR A 1 92 ? 18.848 15.716 -10.231 1.00 61.50 92 TYR A C 1
ATOM 711 O O . TYR A 1 92 ? 17.849 16.412 -10.067 1.00 61.50 92 TYR A O 1
ATOM 719 N N . LEU A 1 93 ? 19.284 15.395 -11.456 1.00 63.28 93 LEU A N 1
ATOM 720 C CA . LEU A 1 93 ? 18.676 15.913 -12.690 1.00 63.28 93 LEU A CA 1
ATOM 721 C C . LEU A 1 93 ? 17.249 15.381 -12.915 1.00 63.28 93 LEU A C 1
ATOM 723 O O . LEU A 1 93 ? 16.351 16.136 -13.275 1.00 63.28 93 LEU A O 1
ATOM 727 N N . LEU A 1 94 ? 17.034 14.090 -12.638 1.00 64.12 94 LEU A N 1
ATOM 728 C CA . LEU A 1 94 ? 15.725 13.439 -12.731 1.00 64.12 94 LEU A CA 1
ATOM 729 C C . LEU A 1 94 ? 14.749 14.007 -11.692 1.00 64.12 94 LEU A C 1
ATOM 731 O O . LEU A 1 94 ? 13.587 14.244 -12.006 1.00 64.12 94 LEU A O 1
ATOM 735 N N . MET A 1 95 ? 15.225 14.267 -10.471 1.00 63.03 95 MET A N 1
ATOM 736 C CA . MET A 1 95 ? 14.417 14.901 -9.423 1.00 63.03 95 MET A CA 1
ATOM 737 C C . MET A 1 95 ? 14.002 16.319 -9.792 1.00 63.03 95 MET A C 1
ATOM 739 O O . MET A 1 95 ? 12.845 16.676 -9.599 1.00 63.0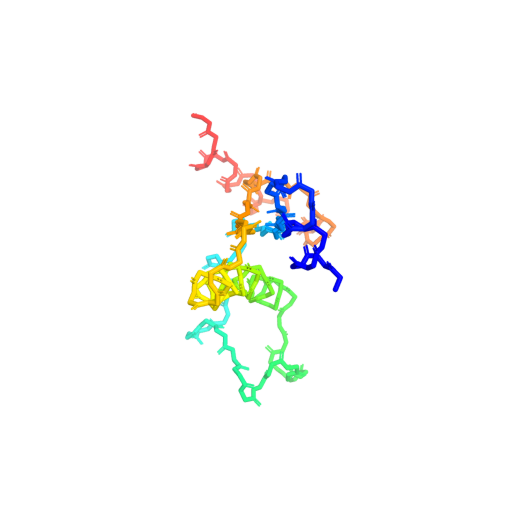3 95 MET A O 1
ATOM 743 N N . ARG A 1 96 ? 14.923 17.105 -10.360 1.00 62.91 96 ARG A N 1
ATOM 744 C CA . ARG A 1 96 ? 14.643 18.473 -10.806 1.00 62.91 96 ARG A CA 1
ATOM 745 C C . ARG A 1 96 ? 13.589 18.503 -11.915 1.00 62.91 96 ARG A C 1
ATOM 747 O O . ARG A 1 96 ? 12.721 19.365 -11.899 1.00 62.91 96 ARG A O 1
ATOM 754 N N . LEU A 1 97 ? 13.630 17.537 -12.837 1.00 61.16 97 LEU A N 1
ATOM 755 C CA . LEU A 1 97 ? 12.639 17.411 -13.907 1.00 61.16 97 LEU A CA 1
ATOM 756 C C . LEU A 1 97 ? 11.263 16.984 -13.372 1.00 61.16 97 LEU A C 1
ATOM 758 O O . LEU A 1 97 ? 10.248 17.550 -13.760 1.00 61.16 97 LEU A O 1
ATOM 762 N N . LEU A 1 98 ? 11.224 16.023 -12.445 1.00 61.75 98 LEU A N 1
ATOM 763 C CA . LEU A 1 98 ? 9.971 15.575 -11.838 1.00 61.75 98 LEU A CA 1
ATOM 764 C C . LEU A 1 98 ? 9.331 16.680 -10.976 1.00 61.75 98 LEU A C 1
ATOM 766 O O . LEU A 1 98 ? 8.122 16.862 -11.045 1.00 61.75 98 LEU A O 1
ATOM 770 N N . GLN A 1 99 ? 10.121 17.469 -10.236 1.00 63.41 99 GLN A N 1
ATOM 771 C CA . GLN A 1 99 ? 9.620 18.626 -9.476 1.00 63.41 99 GLN A CA 1
ATOM 772 C C . GLN A 1 99 ? 9.047 19.737 -10.364 1.00 63.41 99 GLN A C 1
ATOM 774 O O . GLN A 1 99 ? 8.127 20.420 -9.934 1.00 63.41 99 GLN A O 1
ATOM 779 N N . LEU A 1 100 ? 9.552 19.910 -11.589 1.00 60.03 100 LEU A N 1
ATOM 780 C CA . LEU A 1 100 ? 9.003 20.874 -12.550 1.00 60.03 100 LEU A CA 1
ATOM 781 C C . LEU A 1 100 ? 7.632 20.451 -13.097 1.00 60.03 100 LEU A C 1
ATOM 783 O O . LEU A 1 100 ? 6.842 21.308 -13.468 1.00 60.03 100 LEU A O 1
ATOM 787 N N . ILE A 1 101 ? 7.352 19.146 -13.146 1.00 55.25 101 ILE A N 1
ATOM 788 C CA . ILE A 1 101 ? 6.087 18.599 -13.662 1.00 55.25 101 ILE A CA 1
ATOM 789 C C . ILE A 1 101 ? 5.043 18.452 -12.543 1.00 55.25 101 ILE A C 1
ATOM 791 O O . ILE A 1 101 ? 3.847 18.484 -12.811 1.00 55.25 101 ILE A O 1
ATOM 795 N N . THR A 1 102 ? 5.480 18.281 -11.291 1.00 49.97 102 THR A N 1
ATOM 796 C CA . THR A 1 102 ? 4.590 18.084 -10.132 1.00 49.97 102 THR A CA 1
ATOM 797 C C . THR A 1 102 ? 4.625 19.230 -9.116 1.00 49.97 102 THR A C 1
ATOM 799 O O . THR A 1 102 ? 4.156 19.045 -7.991 1.00 49.97 102 THR A O 1
ATOM 802 N N . GLY A 1 103 ? 5.256 20.361 -9.443 1.00 38.72 103 GLY A N 1
ATOM 803 C CA . GLY A 1 103 ? 5.077 21.608 -8.695 1.00 38.72 103 GLY A CA 1
ATOM 804 C C . GLY A 1 103 ? 3.634 22.110 -8.848 1.00 38.72 103 GLY A C 1
ATOM 805 O O . GLY A 1 103 ? 2.951 21.635 -9.755 1.00 38.72 103 GLY A O 1
ATOM 806 N N . PRO A 1 104 ? 3.146 22.986 -7.951 1.00 48.31 104 PRO A N 1
ATOM 807 C CA . PRO A 1 104 ? 1.793 23.532 -8.059 1.00 48.31 104 PRO A CA 1
ATOM 808 C C . PRO A 1 104 ? 1.536 24.194 -9.417 1.00 48.31 104 PRO A C 1
ATOM 810 O O . PRO A 1 104 ? 2.487 24.797 -9.969 1.00 48.31 104 PRO A O 1
#

Foldseek 3Di:
DLQVVCVVVVDAAEAEQEAAPLLVVAPPPQQPVVCLPPPVPDDPSRNNSSVRVVSQVCQVVVQVVCVVVVGSYHGYYDHPYDDDDPSCVPVVVVSVVSCVVPPD

Sequence (104 aa):
KMKETAKATGIEGRIVNLSSIAHLHTYNGGIRFYNINDKASYSDKKAYGQSKLANILHANELSRRLKKEGANITVNAVHPGIIMTNLMKHSYLLMRLLQLITGP

InterPro domains:
  IPR002347 Short-chain dehydrogenase/reductase SDR [PR00081] (7-23)
  IPR002347 Short-chain dehydrogenase/reductase SDR [PR00081] (48-67)
  IPR002347 Short-chain dehydrogenase/reductase SDR [PR00081] (71-88)
  IPR036291 NAD(P)-binding domain superfamily [SSF51735] (10-94)
  IPR055280 Short-chain dehydrogenase TIC 32 [PTHR48476] (1-97)

Secondary structure (DSSP, 8-state):
-HHHHHHHH-PPEEEEEE--GGGGS-BTTB--GGGTT-STT--HHHHHHHHHHHHHHHHHHHHHHHHHTT-SEEEEEE--S----GGGTT-HHHHHHHHHHH--

pLDDT: mean 87.14, std 15.22, range [38.72, 98.69]

Radius of gyration: 17.24 Å; chains: 1; bounding box: 41×38×39 Å